Protein AF-V5GTF9-F1 (afdb_monomer)

Foldseek 3Di:
DEAEQLVVCLVPPPDLVLVVVVCVVVPPDDDDDDDDDDPVVVVDDDDDAYHYDHLFDAPPVVSVVSNVHDPDDDDDPDPPPPDDDDDDDPDDPPPPPGPSCPDPPDDDDDDDDDPVCVLVVVVVVCVVVVDQDDDDDDPDPVVQVVSLVVVCVVCVPPHDGDGADPPDDPVVND

Solvent-accessible surface area (backbone atoms only — not comparable to full-atom values): 12165 Å² total; per-residue (Å²): 81,79,38,71,54,35,54,61,55,65,72,62,58,81,68,53,59,64,58,56,50,49,48,60,67,66,58,60,83,74,74,98,67,73,102,64,94,43,77,71,63,72,69,49,82,73,81,74,66,76,46,79,39,48,95,72,64,71,82,53,62,71,67,54,55,75,63,70,65,81,84,79,80,88,83,76,88,74,78,71,84,84,74,89,79,77,95,84,76,99,77,75,98,72,84,81,78,76,77,76,76,71,59,95,85,66,84,84,85,88,83,92,76,60,80,91,47,48,69,58,50,51,53,51,48,42,62,74,70,62,62,88,78,83,86,84,89,62,98,42,71,69,58,42,54,54,46,41,54,51,49,38,70,74,38,65,85,79,55,93,72,82,82,88,56,90,86,54,57,80,85,76,73,116

InterPro domains:
  IPR000629 ATP-dependent RNA helicase DEAD-box, conserved site [PS00039] (2-10)
  IPR014001 Helicase superfamily 1/2, ATP-binding domain [PS51192] (1-75)
  IPR027417 P-loop containing nucleoside triphosphate hydrolase [G3DSA:3.40.50.300] (1-76)
  IPR027417 P-loop containing nucleoside triphosphate hydrolase [SSF52540] (1-173)

Mean predicted aligned error: 14.92 Å

Radius of gyration: 24.97 Å; Cα contacts (8 Å, |Δi|>4): 61; chains: 1; bounding box: 58×38×67 Å

Secondary structure (DSSP, 8-state):
-EESSHHHHHHT-SS-HHHHHHHHHHTSS-----S---HHHHTSPPPPPPEE--TT----HHHHHTT--SS-----------S---S-----TT--S------TT---------GGGHHHHHHHHHHHTT-SS-----SSHHHHHHHHHHHHHHHTTSS------TTS-GGG--

Structure (mmCIF, N/CA/C/O backbone):
data_AF-V5GTF9-F1
#
_entry.id   AF-V5GTF9-F1
#
loop_
_atom_site.group_PDB
_atom_site.id
_atom_site.type_symbol
_atom_site.label_atom_id
_atom_site.label_alt_id
_atom_site.label_comp_id
_atom_site.label_asym_id
_atom_site.label_entity_id
_atom_site.label_seq_id
_atom_site.pdbx_PDB_ins_code
_atom_site.Cartn_x
_atom_site.Cartn_y
_atom_site.Cartn_z
_atom_site.occupancy
_atom_site.B_iso_or_equiv
_atom_site.auth_seq_id
_atom_site.auth_comp_id
_atom_site.auth_asym_id
_atom_site.auth_atom_id
_atom_site.pdbx_PDB_model_num
ATOM 1 N N . LEU A 1 1 ? 14.839 -9.492 -16.954 1.00 80.62 1 LEU A N 1
ATOM 2 C CA . LEU A 1 1 ? 14.498 -8.271 -16.194 1.00 80.62 1 LEU A CA 1
ATOM 3 C C . LEU A 1 1 ? 13.096 -8.445 -15.644 1.00 80.62 1 LEU A C 1
ATOM 5 O O . LEU A 1 1 ? 12.199 -8.725 -16.428 1.00 80.62 1 LEU A O 1
ATOM 9 N N . ILE A 1 2 ? 12.930 -8.343 -14.329 1.00 84.19 2 ILE A N 1
ATOM 10 C CA . ILE A 1 2 ? 11.619 -8.403 -13.682 1.00 84.19 2 ILE A CA 1
ATOM 11 C C . ILE A 1 2 ? 11.286 -6.987 -13.226 1.00 84.19 2 ILE A C 1
ATOM 13 O O . ILE A 1 2 ? 12.100 -6.372 -12.540 1.00 84.19 2 ILE A O 1
ATOM 17 N N . ILE A 1 3 ? 10.136 -6.474 -13.648 1.00 84.25 3 ILE A N 1
ATOM 18 C CA . ILE A 1 3 ? 9.617 -5.171 -13.231 1.00 84.25 3 ILE A CA 1
ATOM 19 C C . ILE A 1 3 ? 8.325 -5.446 -12.477 1.00 84.25 3 ILE A C 1
ATOM 21 O O . ILE A 1 3 ? 7.365 -5.937 -13.070 1.00 84.25 3 ILE A O 1
ATOM 25 N N . ASP A 1 4 ? 8.337 -5.160 -11.183 1.00 84.94 4 ASP A N 1
ATOM 26 C CA . ASP A 1 4 ? 7.155 -5.199 -10.325 1.00 84.94 4 ASP A CA 1
ATOM 27 C C . ASP A 1 4 ? 6.559 -3.789 -10.197 1.00 84.94 4 ASP A C 1
ATOM 29 O O . ASP A 1 4 ? 7.269 -2.801 -10.398 1.00 84.94 4 ASP A O 1
ATOM 33 N N . GLU A 1 5 ? 5.260 -3.692 -9.911 1.00 81.56 5 GLU A N 1
ATOM 34 C CA . GLU A 1 5 ? 4.487 -2.438 -9.960 1.00 81.56 5 GLU A CA 1
ATOM 35 C C . GLU A 1 5 ? 4.698 -1.654 -11.271 1.00 81.56 5 GLU A C 1
ATOM 37 O O . GLU A 1 5 ? 4.919 -0.438 -11.255 1.00 81.56 5 GLU A O 1
ATOM 42 N N . ALA A 1 6 ? 4.653 -2.345 -12.420 1.00 78.81 6 ALA A N 1
ATOM 43 C CA . ALA A 1 6 ? 5.064 -1.763 -13.699 1.00 78.81 6 ALA A CA 1
ATOM 44 C C . ALA A 1 6 ? 4.408 -0.398 -13.976 1.00 78.81 6 ALA A C 1
ATOM 46 O O . ALA A 1 6 ? 5.129 0.545 -14.279 1.00 78.81 6 ALA A O 1
ATOM 47 N N . ASP A 1 7 ? 3.096 -0.224 -13.774 1.00 78.12 7 ASP A N 1
ATOM 48 C CA . ASP A 1 7 ? 2.428 1.069 -14.030 1.00 78.12 7 ASP A CA 1
ATOM 49 C C . ASP A 1 7 ? 3.056 2.235 -13.273 1.00 78.12 7 ASP A C 1
ATOM 51 O O . ASP A 1 7 ? 3.338 3.279 -13.855 1.00 78.12 7 ASP A O 1
ATOM 55 N N . ARG A 1 8 ? 3.356 2.038 -11.988 1.00 77.00 8 ARG A N 1
ATOM 56 C CA . ARG A 1 8 ? 3.971 3.069 -11.155 1.00 77.00 8 ARG A CA 1
ATOM 57 C C . ARG A 1 8 ? 5.385 3.392 -11.625 1.00 77.00 8 ARG A C 1
ATOM 59 O O . ARG A 1 8 ? 5.812 4.544 -11.563 1.00 77.00 8 ARG A O 1
ATOM 66 N N . VAL A 1 9 ? 6.115 2.383 -12.091 1.00 76.00 9 VAL A N 1
ATOM 67 C CA . VAL A 1 9 ? 7.455 2.549 -12.663 1.00 76.00 9 VAL A CA 1
ATOM 68 C C . VAL A 1 9 ? 7.398 3.294 -14.001 1.00 76.00 9 VAL A C 1
ATOM 70 O O . VAL A 1 9 ? 8.305 4.078 -14.273 1.00 76.00 9 VAL A O 1
ATOM 73 N N . LEU A 1 10 ? 6.342 3.100 -14.803 1.00 73.19 10 LEU A N 1
ATOM 74 C CA . LEU A 1 10 ? 6.098 3.830 -16.054 1.00 73.19 10 LEU A CA 1
ATOM 75 C C . L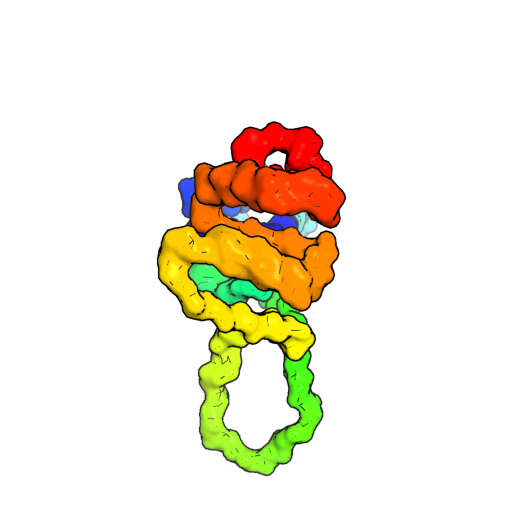EU A 1 10 ? 5.613 5.273 -15.837 1.00 73.19 10 LEU A C 1
ATOM 77 O O . LEU A 1 10 ? 5.899 6.143 -16.660 1.00 73.19 10 LEU A O 1
ATOM 81 N N . GLU A 1 11 ? 4.882 5.542 -14.758 1.00 72.44 11 GLU A N 1
ATOM 82 C CA . GLU A 1 11 ? 4.439 6.896 -14.402 1.00 72.44 11 GLU A CA 1
ATOM 83 C C . GLU A 1 11 ? 5.570 7.719 -13.776 1.00 72.44 11 GLU A C 1
ATOM 85 O O . GLU A 1 11 ? 5.749 8.889 -14.106 1.00 72.44 11 GLU A O 1
ATOM 90 N N . ASN A 1 12 ? 6.396 7.090 -12.935 1.00 65.69 12 ASN A N 1
ATOM 91 C CA . ASN A 1 12 ? 7.547 7.719 -12.286 1.00 65.69 12 ASN A CA 1
ATOM 92 C C . ASN A 1 12 ? 8.836 7.629 -13.119 1.00 65.69 12 ASN A C 1
ATOM 94 O O . ASN A 1 12 ? 9.928 7.606 -12.545 1.00 65.69 12 ASN A O 1
ATOM 98 N N . VAL A 1 13 ? 8.748 7.593 -14.456 1.00 60.25 13 VAL A N 1
ATOM 99 C CA . VAL A 1 13 ? 9.913 7.648 -15.367 1.00 60.25 13 VAL A CA 1
ATOM 100 C C . VAL A 1 13 ? 10.526 9.050 -15.318 1.00 60.25 13 VAL A C 1
ATOM 102 O O . VAL A 1 13 ? 10.471 9.824 -16.263 1.00 60.25 13 VAL A O 1
ATOM 105 N N . GLN A 1 14 ? 11.098 9.408 -14.174 1.00 52.91 14 GLN A N 1
ATOM 106 C CA . GLN A 1 14 ? 11.796 10.671 -13.978 1.00 52.91 14 GLN A CA 1
ATOM 107 C C . GLN A 1 14 ? 13.232 10.621 -14.506 1.00 52.91 14 GLN A C 1
ATOM 109 O O . GLN A 1 14 ? 13.864 11.663 -14.571 1.00 52.91 14 GLN A O 1
ATOM 114 N N . ASN A 1 15 ? 13.755 9.450 -14.895 1.00 56.84 15 ASN A N 1
ATOM 115 C CA . ASN A 1 15 ? 15.177 9.302 -15.231 1.00 56.84 15 ASN A CA 1
ATOM 116 C C . ASN A 1 15 ? 15.478 8.374 -16.415 1.00 56.84 15 ASN A C 1
ATOM 118 O O . ASN A 1 15 ? 16.623 7.944 -16.527 1.00 56.84 15 ASN A O 1
ATOM 122 N N . ASP A 1 16 ? 14.485 7.988 -17.233 1.00 70.56 16 ASP A N 1
ATOM 123 C CA . ASP A 1 16 ? 14.688 7.065 -18.370 1.00 70.56 16 ASP A CA 1
ATOM 124 C C . ASP A 1 16 ? 15.601 5.874 -18.009 1.00 70.56 16 ASP A C 1
ATOM 126 O O . ASP A 1 16 ? 16.457 5.429 -18.774 1.00 70.56 16 ASP A O 1
ATOM 130 N N . TRP A 1 17 ? 15.452 5.370 -16.779 1.00 77.44 17 TRP A N 1
ATOM 131 C CA . TRP A 1 17 ? 16.369 4.387 -16.201 1.00 77.44 17 TRP A CA 1
ATOM 132 C C . TRP A 1 17 ? 16.403 3.117 -17.053 1.00 77.44 17 TRP A C 1
ATOM 134 O O . TRP A 1 17 ? 17.443 2.476 -17.179 1.00 77.44 17 TRP A O 1
ATOM 144 N N . LEU A 1 18 ? 15.265 2.791 -17.673 1.00 77.06 18 LEU A N 1
ATOM 145 C CA . LEU A 1 18 ? 15.121 1.666 -18.578 1.00 77.06 18 LEU A CA 1
ATOM 146 C C . LEU A 1 18 ? 15.935 1.874 -19.855 1.00 77.06 18 LEU A C 1
ATOM 148 O O . LEU A 1 18 ? 16.597 0.943 -20.291 1.00 77.06 18 LEU A O 1
ATOM 152 N N . TYR A 1 19 ? 15.954 3.090 -20.403 1.00 76.31 19 TYR A N 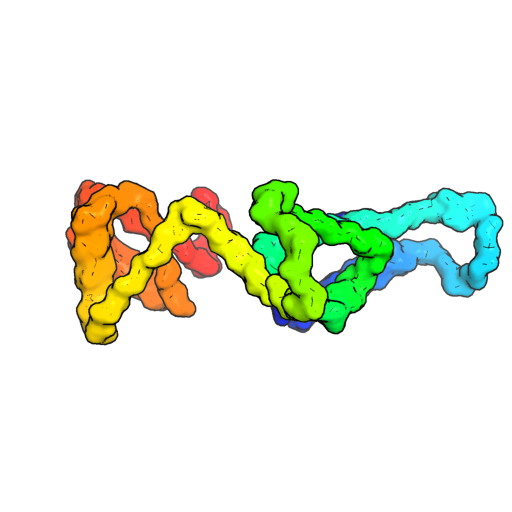1
ATOM 153 C CA . TYR A 1 19 ? 16.774 3.429 -21.564 1.00 76.31 19 TYR A CA 1
ATOM 154 C C . TYR A 1 19 ? 18.266 3.319 -21.241 1.00 76.31 19 TYR A C 1
ATOM 156 O O . TYR A 1 19 ? 19.016 2.713 -21.999 1.00 76.31 19 TYR A O 1
ATOM 164 N N . HIS A 1 20 ? 18.707 3.838 -20.091 1.00 78.56 20 HIS A N 1
ATOM 165 C CA . HIS A 1 20 ? 20.101 3.694 -19.659 1.00 78.56 20 HIS A CA 1
ATOM 166 C C . HIS A 1 20 ? 20.485 2.232 -19.407 1.00 78.56 20 HIS A C 1
ATOM 168 O O . HIS A 1 20 ? 21.586 1.813 -19.756 1.00 78.56 20 HIS A O 1
ATOM 174 N N . LEU A 1 21 ? 19.576 1.443 -18.836 1.00 79.88 21 LEU A N 1
ATOM 175 C CA . LEU A 1 21 ? 19.777 0.019 -18.600 1.00 79.88 21 LEU A CA 1
ATOM 176 C C . LEU A 1 21 ? 19.841 -0.772 -19.912 1.00 79.88 21 LEU A C 1
ATOM 178 O O . LEU A 1 21 ? 20.740 -1.588 -20.073 1.00 79.88 21 LEU A O 1
ATOM 182 N N . GLU A 1 22 ? 18.936 -0.514 -20.855 1.00 76.50 22 GLU A N 1
ATOM 183 C CA . GLU A 1 22 ? 18.961 -1.111 -22.195 1.00 76.50 22 GLU A CA 1
ATOM 184 C C . GLU A 1 22 ? 20.234 -0.740 -22.938 1.00 76.50 22 GLU A C 1
ATOM 186 O O . GLU A 1 22 ? 20.918 -1.620 -23.445 1.00 76.50 22 GLU A O 1
ATOM 191 N N . LYS A 1 23 ? 20.614 0.539 -22.899 1.00 76.00 23 LYS A N 1
ATOM 192 C CA . LYS A 1 23 ? 21.867 1.020 -23.466 1.00 76.00 23 LYS A CA 1
ATOM 193 C C . LYS A 1 23 ? 23.064 0.276 -22.878 1.00 76.00 23 LYS A C 1
ATOM 195 O O . LYS A 1 23 ? 23.886 -0.198 -23.640 1.00 76.00 23 LYS A O 1
ATOM 200 N N . HIS A 1 24 ? 23.147 0.091 -21.562 1.00 75.88 24 HIS A N 1
ATOM 201 C CA . HIS A 1 24 ? 24.248 -0.666 -20.951 1.00 75.88 24 HIS A CA 1
ATOM 202 C C . HIS A 1 24 ? 24.207 -2.176 -21.227 1.00 75.88 24 HIS A C 1
ATOM 204 O O . HIS A 1 24 ? 25.251 -2.823 -21.193 1.00 75.88 24 HIS A O 1
ATOM 210 N N . ILE A 1 25 ? 23.030 -2.744 -21.491 1.00 72.81 25 ILE A N 1
ATOM 211 C CA . ILE A 1 25 ? 22.883 -4.146 -21.904 1.00 72.81 25 ILE A CA 1
ATOM 212 C C . ILE A 1 25 ? 23.314 -4.325 -23.367 1.00 72.81 25 ILE A C 1
ATOM 214 O O . ILE A 1 25 ? 23.939 -5.335 -23.690 1.00 72.81 25 ILE A O 1
ATOM 218 N N . ASP A 1 26 ? 23.017 -3.348 -24.225 1.00 66.12 26 ASP A N 1
ATOM 219 C CA . ASP A 1 26 ? 23.386 -3.335 -25.644 1.00 66.12 26 ASP A CA 1
ATOM 220 C C . ASP A 1 26 ? 24.833 -2.857 -25.886 1.00 66.12 26 ASP A C 1
ATOM 222 O O . ASP A 1 26 ? 25.428 -3.206 -26.904 1.00 66.12 26 ASP A O 1
ATOM 226 N N . GLU A 1 27 ? 25.416 -2.083 -24.962 1.00 58.16 27 GLU A N 1
ATOM 227 C CA . GLU A 1 27 ? 26.790 -1.555 -25.015 1.00 58.16 27 GLU A CA 1
ATOM 228 C C . GLU A 1 27 ? 27.867 -2.530 -24.506 1.00 58.16 27 GLU A C 1
ATOM 230 O O . GLU A 1 27 ? 29.037 -2.143 -24.451 1.00 58.16 27 GLU A O 1
ATOM 235 N N . GLU A 1 28 ? 27.556 -3.802 -24.205 1.00 51.88 28 GLU A N 1
ATOM 236 C CA . GLU A 1 28 ? 28.635 -4.798 -24.303 1.00 51.88 28 GLU A CA 1
ATOM 237 C C . GLU A 1 28 ? 29.144 -4.761 -25.757 1.00 51.88 28 GLU A C 1
ATOM 239 O O . GLU A 1 28 ? 28.370 -4.991 -26.692 1.00 51.88 28 GLU A O 1
ATOM 244 N N . PRO A 1 29 ? 30.411 -4.368 -25.974 1.00 49.00 29 PRO A N 1
ATOM 245 C CA . PRO A 1 29 ? 30.847 -3.858 -27.254 1.00 49.00 29 PRO A CA 1
ATOM 246 C C . PRO A 1 29 ? 30.865 -5.017 -28.239 1.00 49.00 29 PRO A C 1
ATOM 248 O O . PRO A 1 29 ? 31.546 -6.011 -28.026 1.00 49.00 29 PRO A O 1
ATOM 251 N N . ASP A 1 30 ? 30.124 -4.887 -29.331 1.00 42.50 30 ASP A N 1
ATOM 252 C CA . ASP A 1 30 ? 30.804 -4.914 -30.615 1.00 42.50 30 ASP A CA 1
ATOM 253 C C . ASP A 1 30 ? 29.899 -4.422 -31.738 1.00 42.50 30 ASP A C 1
ATOM 255 O O . ASP A 1 30 ? 28.884 -5.030 -32.086 1.00 42.50 30 ASP A O 1
ATOM 259 N N . LEU A 1 31 ? 30.359 -3.295 -32.283 1.00 45.94 31 LEU A N 1
ATOM 260 C CA . LEU A 1 31 ? 30.186 -2.775 -33.629 1.00 45.94 31 LEU A CA 1
ATOM 261 C C . LEU A 1 31 ? 28.812 -2.963 -34.282 1.00 45.94 31 LEU A C 1
ATOM 263 O O . LEU A 1 31 ? 28.388 -4.045 -34.685 1.00 45.94 31 LEU A O 1
ATOM 267 N N . GLN A 1 32 ? 28.225 -1.807 -34.571 1.00 51.03 32 GLN A N 1
ATOM 268 C CA . GLN A 1 32 ? 27.401 -1.550 -35.743 1.00 51.03 32 GLN A CA 1
ATOM 269 C C . GLN A 1 32 ? 27.976 -2.245 -36.994 1.00 51.03 32 GLN A C 1
ATOM 271 O O . GLN A 1 32 ? 28.803 -1.688 -37.710 1.00 51.03 32 GLN A O 1
ATOM 276 N N . MET A 1 33 ? 27.546 -3.469 -37.278 1.00 42.59 33 MET A N 1
ATOM 277 C CA . MET A 1 33 ? 27.783 -4.108 -38.564 1.00 42.59 33 MET A CA 1
ATOM 278 C C . MET A 1 33 ? 26.564 -4.955 -38.904 1.00 42.59 33 MET A C 1
ATOM 280 O O . MET A 1 33 ? 26.008 -5.639 -38.047 1.00 42.59 33 MET A O 1
ATOM 284 N N . GLY A 1 34 ? 26.097 -4.788 -40.140 1.00 48.62 34 GLY A N 1
ATOM 285 C CA . GLY A 1 34 ? 24.756 -5.132 -40.593 1.00 48.62 34 GLY A CA 1
ATOM 286 C C . GLY A 1 34 ? 24.328 -6.589 -40.407 1.00 48.62 34 GLY A C 1
ATOM 287 O O . GLY A 1 34 ? 25.094 -7.452 -39.995 1.00 48.62 34 GLY A O 1
ATOM 288 N N . LYS A 1 35 ? 23.057 -6.826 -40.754 1.00 53.47 35 LYS A N 1
ATOM 289 C CA . LYS A 1 35 ? 22.319 -8.101 -40.805 1.00 53.47 35 LYS A CA 1
ATOM 290 C C . LYS A 1 35 ? 23.075 -9.235 -41.531 1.00 53.47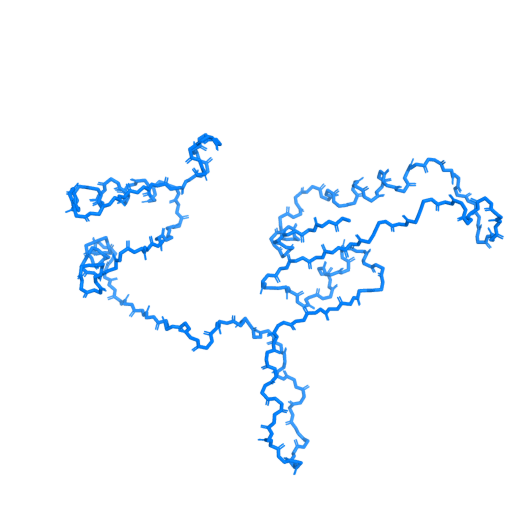 35 LYS A C 1
ATOM 292 O O . LYS A 1 35 ? 22.667 -9.663 -42.605 1.00 53.47 35 LYS A O 1
ATOM 297 N N . ILE A 1 36 ? 24.162 -9.737 -40.961 1.00 53.59 36 ILE A N 1
ATOM 298 C CA . ILE A 1 36 ? 24.906 -10.894 -41.454 1.00 53.59 36 ILE A CA 1
ATOM 299 C C . ILE A 1 36 ? 24.966 -11.893 -40.300 1.00 53.59 36 ILE A C 1
ATOM 301 O O . ILE A 1 36 ? 25.569 -11.636 -39.258 1.00 53.59 36 ILE A O 1
ATOM 305 N N . LEU A 1 37 ? 24.273 -13.017 -40.475 1.00 53.06 37 LEU A N 1
ATOM 306 C CA . LEU A 1 37 ? 24.197 -14.111 -39.510 1.00 53.06 37 LEU A CA 1
ATOM 307 C C . LEU A 1 37 ? 25.504 -14.918 -39.555 1.00 53.06 37 LEU A C 1
ATOM 309 O O . LEU A 1 37 ? 25.617 -15.887 -40.298 1.00 53.06 37 LEU A O 1
ATOM 313 N N . ASN A 1 38 ? 26.497 -14.515 -38.764 1.00 58.12 38 ASN A N 1
ATOM 314 C CA . ASN A 1 38 ? 27.754 -15.249 -38.583 1.00 58.12 38 ASN A CA 1
ATOM 315 C C . ASN A 1 38 ? 27.702 -16.136 -37.323 1.00 58.12 38 ASN A C 1
ATOM 317 O O . ASN A 1 38 ? 26.981 -15.832 -36.373 1.00 58.12 38 ASN A O 1
ATOM 321 N N . LEU A 1 39 ? 28.515 -17.198 -37.254 1.00 56.47 39 LEU A N 1
ATOM 322 C CA . LEU A 1 39 ? 28.614 -18.085 -36.076 1.00 56.47 39 LEU A CA 1
ATOM 323 C C . LEU A 1 39 ? 28.896 -17.307 -34.769 1.00 56.47 39 LEU A C 1
ATOM 325 O O . LEU A 1 39 ? 28.341 -17.626 -33.721 1.00 56.47 39 LEU A O 1
ATOM 329 N N . PHE A 1 40 ? 29.658 -16.214 -34.863 1.00 52.84 40 PHE A N 1
ATOM 330 C CA . PHE A 1 40 ? 29.908 -15.266 -33.772 1.00 52.84 40 PHE A CA 1
ATOM 331 C C . PHE A 1 40 ? 28.657 -14.487 -33.326 1.00 52.84 40 PHE A C 1
ATOM 333 O O . PHE A 1 40 ? 28.501 -14.199 -32.145 1.00 52.84 40 PHE A O 1
ATOM 340 N N . THR A 1 41 ? 27.717 -14.191 -34.233 1.00 55.94 41 THR A N 1
ATOM 341 C CA . THR A 1 41 ? 26.433 -13.559 -33.869 1.00 55.94 41 THR A CA 1
ATOM 342 C C . THR A 1 41 ? 25.463 -14.521 -33.182 1.00 55.94 41 THR A C 1
ATOM 344 O O . THR A 1 41 ? 24.642 -14.071 -32.391 1.00 55.94 41 THR A O 1
ATOM 347 N N . LEU A 1 42 ? 25.585 -15.835 -33.409 1.00 54.78 42 LEU A N 1
ATOM 348 C CA . LEU A 1 42 ? 24.819 -16.860 -32.682 1.00 54.78 42 LEU A CA 1
ATOM 349 C C . LEU A 1 42 ? 25.363 -17.125 -31.270 1.00 54.78 42 LEU A C 1
ATOM 351 O O . LEU A 1 42 ? 24.614 -17.576 -30.406 1.00 54.78 42 LEU A O 1
ATOM 355 N N . GLN A 1 43 ? 26.645 -16.827 -31.035 1.00 55.12 43 GLN A N 1
ATOM 356 C CA . GLN A 1 43 ? 27.272 -16.848 -29.710 1.00 55.12 43 GLN A CA 1
ATOM 357 C C . GLN A 1 43 ? 26.998 -15.572 -28.893 1.00 55.12 43 GLN A C 1
ATOM 359 O O . GLN A 1 43 ? 27.414 -15.497 -27.737 1.00 55.12 43 GLN A O 1
ATOM 364 N N . LYS A 1 44 ? 26.283 -14.580 -29.451 1.00 59.53 44 LYS A N 1
ATOM 365 C CA . LYS A 1 44 ? 25.877 -13.384 -28.701 1.00 59.53 44 LYS A CA 1
ATOM 366 C C . LYS A 1 44 ? 24.953 -13.761 -27.543 1.00 59.53 44 LYS A C 1
ATOM 368 O O . 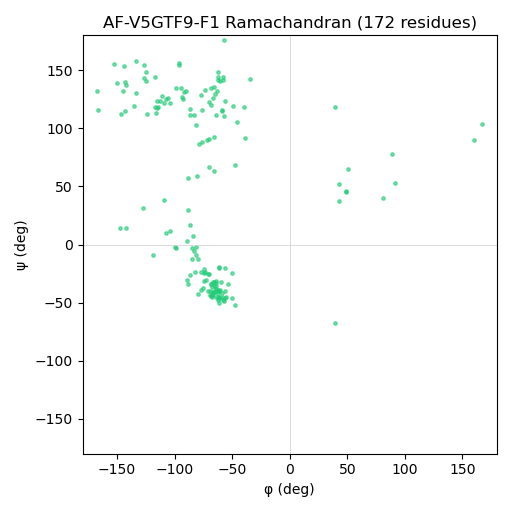LYS A 1 44 ? 24.069 -14.613 -27.674 1.00 59.53 44 LYS A O 1
ATOM 373 N N . LYS A 1 45 ? 25.130 -13.073 -26.411 1.00 59.72 45 LYS A N 1
ATOM 374 C CA . LYS A 1 45 ? 24.177 -13.119 -25.298 1.00 59.72 45 LYS A CA 1
ATOM 375 C C . LYS A 1 45 ? 22.805 -12.702 -25.829 1.00 59.72 45 LYS A C 1
ATOM 377 O O . LYS A 1 45 ? 22.655 -11.644 -26.434 1.00 59.72 45 LYS A O 1
ATOM 382 N N . ARG A 1 46 ? 21.810 -13.569 -25.645 1.00 65.06 46 ARG A N 1
ATOM 383 C CA . ARG A 1 46 ? 20.422 -13.272 -26.017 1.00 65.06 46 ARG A CA 1
ATOM 384 C C . ARG A 1 46 ? 19.927 -12.081 -25.190 1.00 65.06 46 ARG A C 1
ATOM 386 O O . ARG A 1 46 ? 20.281 -12.012 -24.009 1.00 65.06 46 ARG A O 1
ATOM 393 N N . PRO A 1 47 ? 19.095 -11.191 -25.761 1.00 68.75 47 PRO A N 1
ATOM 394 C CA . PRO A 1 47 ? 18.513 -10.106 -24.988 1.00 68.75 47 PRO A CA 1
ATOM 395 C C . PRO A 1 47 ? 17.726 -10.691 -23.806 1.00 68.75 47 PRO A C 1
ATOM 397 O O . PRO A 1 47 ? 17.082 -11.741 -23.946 1.00 68.75 47 PRO A O 1
ATOM 400 N N . PRO A 1 48 ? 17.781 -10.058 -22.625 1.00 73.25 48 PRO A N 1
ATOM 401 C CA . PRO A 1 48 ? 17.104 -10.575 -21.451 1.00 73.25 48 PRO A CA 1
ATOM 402 C C . PRO A 1 48 ? 15.588 -10.535 -21.651 1.00 73.25 48 PRO A C 1
ATOM 404 O O . PRO A 1 48 ? 15.023 -9.528 -22.073 1.00 73.25 48 PRO A O 1
ATOM 407 N N . GLN A 1 49 ? 14.906 -11.617 -21.275 1.00 79.50 49 GLN A N 1
ATOM 408 C CA . GLN A 1 49 ? 13.447 -11.630 -21.249 1.00 79.50 49 GLN A CA 1
ATOM 409 C C . GLN A 1 49 ? 12.941 -10.632 -20.196 1.00 79.50 49 GLN A C 1
ATOM 411 O O . GLN A 1 49 ? 13.394 -10.637 -19.043 1.00 79.50 49 GLN A O 1
ATOM 416 N N . LYS A 1 50 ? 12.014 -9.761 -20.601 1.00 82.38 50 LYS A N 1
ATOM 417 C CA . LYS A 1 50 ? 11.336 -8.804 -19.723 1.00 82.38 50 LYS A CA 1
ATOM 418 C C . LYS A 1 50 ? 10.044 -9.435 -19.211 1.00 82.38 50 LYS A C 1
ATOM 420 O O . LYS A 1 50 ? 9.230 -9.903 -20.002 1.00 82.38 50 LYS A O 1
ATOM 425 N N . LEU A 1 51 ? 9.884 -9.468 -17.896 1.00 84.81 51 LEU A N 1
ATOM 426 C CA . LEU A 1 51 ? 8.675 -9.911 -17.215 1.00 84.81 51 LEU A CA 1
ATOM 427 C C . LEU A 1 51 ? 8.124 -8.713 -16.451 1.00 84.81 51 LEU A C 1
ATOM 429 O O . LEU A 1 51 ? 8.817 -8.149 -15.604 1.00 84.81 51 LEU A O 1
ATOM 433 N N . LEU A 1 52 ? 6.910 -8.309 -16.805 1.00 83.75 52 LEU A N 1
ATOM 434 C CA . LEU A 1 52 ? 6.208 -7.195 -16.186 1.00 83.75 52 LEU A CA 1
ATOM 435 C C . LEU A 1 52 ? 5.113 -7.763 -15.297 1.00 83.75 52 LEU A C 1
ATOM 437 O O . LEU A 1 52 ? 4.271 -8.526 -15.771 1.00 83.75 52 LEU A O 1
ATOM 441 N N . PHE A 1 53 ? 5.118 -7.360 -14.038 1.00 84.00 53 PHE A N 1
ATOM 442 C CA . PHE A 1 53 ? 4.065 -7.661 -13.089 1.00 84.00 53 PHE A CA 1
ATOM 443 C C . PHE A 1 53 ? 3.403 -6.342 -12.690 1.00 84.00 53 PHE A C 1
ATOM 445 O O . PHE A 1 53 ? 4.060 -5.393 -12.265 1.00 84.00 53 PHE A O 1
ATOM 452 N N . SER A 1 54 ? 2.091 -6.257 -12.896 1.00 80.00 54 SER A N 1
ATOM 453 C CA . SER A 1 54 ? 1.272 -5.174 -12.360 1.00 80.00 54 SER A CA 1
ATOM 454 C C . SER A 1 54 ? -0.139 -5.679 -12.099 1.00 80.00 54 SER A C 1
ATOM 456 O O . SER A 1 54 ? -0.699 -6.419 -12.909 1.00 80.00 54 SER A O 1
ATOM 458 N N . ALA A 1 55 ? -0.713 -5.257 -10.975 1.00 75.81 55 ALA A N 1
ATOM 459 C CA . ALA A 1 55 ? -2.107 -5.524 -10.639 1.00 75.81 55 ALA A CA 1
ATOM 460 C C . ALA A 1 55 ? -3.082 -4.678 -11.477 1.00 75.81 55 ALA A C 1
ATOM 462 O O . ALA A 1 55 ? -4.236 -5.060 -11.652 1.00 75.81 55 ALA A O 1
ATOM 463 N N . THR A 1 56 ? -2.625 -3.539 -12.003 1.00 73.00 56 THR A N 1
ATOM 464 C CA . THR A 1 56 ? -3.461 -2.537 -12.681 1.00 73.00 56 THR A CA 1
ATOM 465 C C . THR A 1 56 ? -2.931 -2.176 -14.068 1.00 73.00 56 THR A C 1
ATOM 467 O O . THR A 1 56 ? -3.088 -1.029 -14.479 1.00 73.00 56 THR A O 1
ATOM 470 N N . LEU A 1 57 ? -2.292 -3.132 -14.767 1.00 70.44 57 LEU A N 1
ATOM 471 C CA . LEU A 1 57 ? -1.532 -2.850 -15.991 1.00 70.44 57 LEU A CA 1
ATOM 472 C C . LEU A 1 57 ? -2.333 -2.006 -16.988 1.00 70.44 57 LEU A C 1
ATOM 474 O O . LEU A 1 57 ? -3.376 -2.425 -17.496 1.00 70.44 57 LEU A O 1
ATOM 478 N N . THR A 1 58 ? -1.795 -0.834 -17.293 1.00 69.19 58 THR A N 1
ATOM 479 C CA . THR A 1 58 ? -2.368 0.116 -18.234 1.00 69.19 58 THR A CA 1
ATOM 480 C C . THR A 1 58 ? -2.291 -0.445 -19.653 1.00 69.19 58 THR A C 1
ATOM 482 O O . THR A 1 58 ? -1.252 -0.949 -20.081 1.00 69.19 58 THR A O 1
ATOM 485 N N . GLN A 1 59 ? -3.385 -0.332 -20.408 1.00 69.94 59 GLN A N 1
ATOM 486 C CA . GLN A 1 59 ? -3.459 -0.784 -21.806 1.00 69.94 59 GLN A CA 1
ATOM 487 C C . GLN A 1 59 ? -3.034 0.296 -22.816 1.00 69.94 59 GLN A C 1
ATOM 489 O O . GLN A 1 59 ? -3.080 0.055 -24.021 1.00 69.94 59 GLN A O 1
ATOM 494 N N . ASP A 1 60 ? -2.605 1.469 -22.340 1.00 72.25 60 ASP A N 1
ATOM 495 C CA . ASP A 1 60 ? -2.154 2.581 -23.178 1.00 72.25 60 ASP A CA 1
ATOM 496 C C . ASP A 1 60 ? -0.963 2.135 -24.050 1.00 72.25 60 ASP A C 1
ATOM 498 O O . ASP A 1 60 ? 0.126 1.856 -23.523 1.00 72.25 60 ASP A O 1
ATOM 502 N N . PRO A 1 61 ? -1.117 2.101 -25.387 1.00 68.44 61 PRO A N 1
ATOM 503 C CA . PRO A 1 61 ? -0.077 1.604 -26.281 1.00 68.44 61 PRO A CA 1
ATOM 504 C C . PRO A 1 61 ? 1.185 2.472 -26.235 1.00 68.44 61 PRO A C 1
ATOM 506 O O . PRO A 1 61 ? 2.286 1.944 -26.342 1.00 68.44 61 PRO A O 1
ATOM 509 N N . GLU A 1 62 ? 1.052 3.781 -26.000 1.00 71.88 62 GLU A N 1
ATOM 510 C CA . GLU A 1 62 ? 2.190 4.701 -25.876 1.00 71.88 62 GLU A CA 1
ATOM 511 C C . GLU A 1 62 ? 3.067 4.383 -24.657 1.00 71.88 62 GLU A C 1
ATOM 513 O O . GLU A 1 62 ? 4.296 4.407 -24.738 1.00 71.88 62 GLU A O 1
ATOM 518 N N . LYS A 1 63 ? 2.446 4.043 -23.520 1.00 71.50 63 LYS A N 1
ATOM 519 C CA . LYS A 1 63 ? 3.163 3.657 -22.297 1.00 71.50 63 LYS A CA 1
ATOM 520 C C . LYS A 1 63 ? 3.853 2.308 -22.486 1.00 71.50 63 LYS A C 1
ATOM 522 O O . LYS A 1 63 ? 5.026 2.165 -22.152 1.00 71.50 63 LYS A O 1
ATOM 527 N N . LEU A 1 64 ? 3.162 1.345 -23.095 1.00 72.62 64 LEU A N 1
ATOM 528 C CA . LEU A 1 64 ? 3.722 0.029 -23.403 1.00 72.62 64 LEU A CA 1
ATOM 529 C C . LEU A 1 64 ? 4.854 0.097 -24.438 1.00 72.62 64 LEU A C 1
ATOM 531 O O . LEU A 1 64 ? 5.812 -0.671 -24.347 1.00 72.62 64 LEU A O 1
ATOM 535 N N . GLN A 1 65 ? 4.796 1.035 -25.386 1.00 72.88 65 GLN A N 1
ATOM 536 C CA . GLN A 1 65 ? 5.852 1.237 -26.377 1.00 72.88 65 GLN A CA 1
ATOM 537 C C . GLN A 1 65 ? 7.171 1.676 -25.729 1.00 72.88 65 GLN A C 1
ATOM 539 O O . GLN A 1 65 ? 8.230 1.217 -26.155 1.00 72.88 65 GLN A O 1
ATOM 544 N N . LYS A 1 66 ? 7.124 2.480 -24.656 1.00 73.19 66 LYS A N 1
ATOM 545 C CA . LYS A 1 66 ? 8.322 2.884 -23.892 1.00 73.19 66 LYS A CA 1
ATOM 546 C C . LYS A 1 66 ? 9.070 1.708 -23.260 1.00 73.19 66 LYS A C 1
ATOM 548 O O . LYS A 1 66 ? 10.239 1.844 -22.926 1.00 73.19 66 LYS A O 1
ATOM 553 N N . LEU A 1 67 ? 8.416 0.557 -23.091 1.00 73.50 67 LEU A N 1
ATOM 554 C CA . LEU A 1 67 ? 9.029 -0.636 -22.510 1.00 73.50 67 LEU A CA 1
ATOM 555 C C . LEU A 1 67 ? 9.834 -1.469 -23.512 1.00 73.50 67 LEU A C 1
ATOM 557 O O . LEU A 1 67 ? 10.445 -2.458 -23.094 1.00 73.50 67 LEU A O 1
ATOM 561 N N . SER A 1 68 ? 9.821 -1.116 -24.806 1.00 73.31 68 SER A N 1
ATOM 562 C CA . SER A 1 68 ? 10.567 -1.796 -25.878 1.00 73.31 68 SER A CA 1
ATOM 563 C C . SER A 1 68 ? 10.489 -3.326 -25.751 1.00 73.31 68 SER A C 1
ATOM 565 O O . SER A 1 68 ? 11.504 -4.024 -25.634 1.00 73.31 68 SER A O 1
ATOM 567 N N . LEU A 1 69 ? 9.267 -3.861 -25.639 1.00 74.38 69 LEU A N 1
ATOM 568 C CA . LEU A 1 69 ? 9.038 -5.288 -25.407 1.00 74.38 69 LEU A CA 1
ATOM 569 C C . LEU A 1 69 ? 9.245 -6.080 -26.698 1.00 74.38 69 LEU A C 1
ATOM 571 O O . LEU A 1 69 ? 8.639 -5.792 -27.728 1.00 74.38 69 LEU A O 1
ATOM 575 N N . PHE A 1 70 ? 10.059 -7.131 -26.628 1.00 72.19 70 PHE A N 1
ATOM 576 C CA . PHE A 1 70 ? 10.218 -8.074 -27.727 1.00 72.19 70 PHE A CA 1
ATOM 577 C C . PHE A 1 70 ? 9.139 -9.158 -27.633 1.00 72.19 70 PHE A C 1
ATOM 579 O O . PHE A 1 70 ? 9.159 -9.964 -26.705 1.00 72.19 70 PHE A O 1
ATOM 586 N N . GLN A 1 71 ? 8.194 -9.158 -28.580 1.00 74.69 71 GLN A N 1
ATOM 587 C CA . GLN A 1 71 ? 7.068 -10.102 -28.649 1.00 74.69 71 GLN A CA 1
ATOM 588 C C . GLN A 1 71 ? 6.284 -10.215 -27.316 1.00 74.69 71 GLN A C 1
ATOM 590 O O . GLN A 1 71 ? 6.282 -11.277 -26.681 1.00 74.69 71 GLN A O 1
ATOM 595 N N . PRO A 1 72 ? 5.619 -9.133 -26.862 1.00 77.00 72 PRO A N 1
ATOM 596 C CA . PRO A 1 72 ? 4.902 -9.139 -25.592 1.00 77.00 72 PRO A CA 1
ATOM 597 C C . PRO A 1 72 ? 3.750 -10.152 -25.605 1.00 77.00 72 PRO A C 1
ATOM 599 O O . PRO A 1 72 ? 2.937 -10.182 -26.528 1.00 77.00 72 PRO A O 1
ATOM 602 N N . LYS A 1 73 ? 3.669 -10.970 -24.553 1.00 80.25 73 LYS A N 1
ATOM 603 C CA . LYS A 1 73 ? 2.512 -11.820 -24.252 1.00 80.25 73 LYS A CA 1
ATOM 604 C C . LYS A 1 73 ? 1.870 -11.306 -22.975 1.00 80.25 73 LYS A C 1
ATOM 606 O O . LYS A 1 73 ? 2.549 -11.208 -21.954 1.00 80.25 73 LYS A O 1
ATOM 611 N N . LEU A 1 74 ? 0.586 -10.977 -23.045 1.00 79.75 74 LEU A N 1
ATOM 612 C CA . LEU A 1 74 ? -0.179 -10.510 -21.899 1.00 79.75 74 LEU A CA 1
ATOM 613 C C . LEU A 1 74 ? -0.883 -11.696 -21.237 1.00 79.75 74 LEU A C 1
ATOM 615 O O . LEU A 1 74 ? -1.614 -12.433 -21.895 1.00 79.75 74 LEU A O 1
ATOM 619 N N . PHE A 1 75 ? -0.680 -11.845 -19.933 1.00 79.19 75 PHE A N 1
ATOM 620 C CA . PHE A 1 75 ? -1.454 -12.751 -19.094 1.00 79.19 75 PHE A CA 1
ATOM 621 C C . PHE A 1 75 ? -2.333 -11.894 -18.186 1.00 79.19 75 PHE A C 1
ATOM 623 O O . PHE A 1 75 ? -1.812 -11.054 -17.455 1.00 79.19 75 PHE A O 1
ATOM 630 N N . THR A 1 76 ? -3.651 -12.078 -18.245 1.00 74.50 76 THR A N 1
ATOM 631 C CA . THR A 1 76 ? -4.592 -11.400 -17.343 1.00 74.50 76 THR A CA 1
ATOM 632 C C . THR A 1 76 ? -5.314 -12.438 -16.494 1.00 74.50 76 THR A C 1
ATOM 634 O O . THR A 1 76 ? -5.583 -13.544 -16.955 1.00 74.50 76 THR A O 1
ATOM 637 N N . SER A 1 77 ? -5.602 -12.097 -15.240 1.00 64.19 77 SER A N 1
ATOM 638 C CA . SER A 1 77 ? -6.353 -12.942 -14.303 1.00 64.19 77 SER A CA 1
ATOM 639 C C . SER A 1 77 ? -7.868 -12.750 -14.418 1.00 64.19 77 SER A C 1
ATOM 641 O O . SER A 1 77 ? -8.603 -13.117 -13.501 1.00 64.19 77 SER A O 1
ATOM 643 N N . ILE A 1 78 ? -8.345 -12.152 -15.517 1.00 62.16 78 ILE A N 1
ATOM 644 C CA . ILE A 1 78 ? -9.773 -11.943 -15.733 1.00 62.16 78 ILE A CA 1
ATOM 645 C C . ILE A 1 78 ? -10.404 -13.326 -15.844 1.00 62.16 78 ILE A C 1
ATOM 647 O O . ILE A 1 78 ? -10.159 -14.071 -16.791 1.00 62.16 78 ILE A O 1
ATOM 651 N N . ILE A 1 79 ? -11.206 -13.663 -14.837 1.00 54.66 79 ILE A N 1
ATOM 652 C CA . ILE A 1 79 ? -12.173 -14.744 -14.923 1.00 54.66 79 ILE A CA 1
ATOM 653 C C . ILE A 1 79 ? -13.178 -14.254 -15.959 1.00 54.66 79 ILE A C 1
ATOM 655 O O . ILE A 1 79 ? -14.096 -13.494 -15.647 1.00 54.66 79 ILE A O 1
ATOM 659 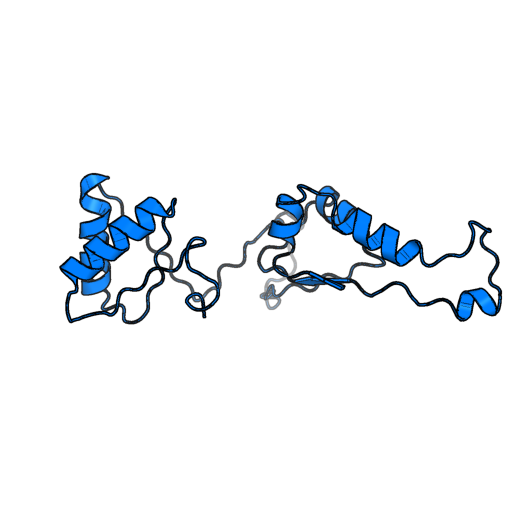N N . GLU A 1 80 ? -12.960 -14.611 -17.219 1.00 51.06 80 GLU A N 1
ATOM 660 C CA . GLU A 1 80 ? -14.073 -14.688 -18.140 1.00 51.06 80 GLU A CA 1
ATOM 661 C C . GLU A 1 80 ? -15.044 -15.675 -17.489 1.00 51.06 80 GLU A C 1
ATOM 663 O O . GLU A 1 80 ? -14.746 -16.865 -17.377 1.00 51.06 80 GLU A O 1
ATOM 668 N N . ASP A 1 81 ? -16.194 -15.192 -17.022 1.00 42.47 81 ASP A N 1
ATOM 669 C CA . ASP A 1 81 ? -17.366 -16.044 -16.840 1.00 42.47 81 ASP A CA 1
ATOM 670 C C . ASP A 1 81 ? -17.802 -16.498 -18.254 1.00 42.47 81 ASP A C 1
ATOM 672 O O . ASP A 1 81 ? -18.849 -16.120 -18.766 1.00 42.47 81 ASP A O 1
ATOM 676 N N . SER A 1 82 ? -16.948 -17.247 -18.956 1.00 42.88 82 SER A N 1
ATOM 677 C CA . SER A 1 82 ? -17.179 -17.765 -20.300 1.00 42.88 82 SER A CA 1
ATOM 678 C C . SER A 1 82 ? -17.876 -19.112 -20.213 1.00 42.88 82 SER A C 1
ATOM 680 O O . SER A 1 82 ? -17.398 -20.111 -20.743 1.00 42.88 82 SER A O 1
ATOM 682 N N . LYS A 1 83 ? -19.037 -19.143 -19.550 1.00 45.72 83 LYS A N 1
ATOM 683 C CA . LYS A 1 83 ? -20.067 -20.157 -19.790 1.00 45.72 83 LYS A CA 1
ATOM 684 C C . LYS A 1 83 ? -21.444 -19.510 -19.669 1.00 45.72 83 LYS A C 1
ATOM 686 O O . LYS A 1 83 ? -21.847 -19.114 -18.586 1.00 45.72 83 LYS A O 1
ATOM 691 N N . GLU A 1 84 ? -22.133 -19.493 -20.811 1.00 41.69 84 GLU A N 1
ATOM 692 C CA . GLU A 1 84 ? -23.575 -19.266 -20.995 1.00 41.69 84 GLU A CA 1
ATOM 693 C C . GLU A 1 84 ? -24.055 -17.816 -21.176 1.00 41.69 84 GLU A C 1
ATOM 695 O O . GLU A 1 84 ? -24.701 -17.228 -20.317 1.00 41.69 84 GLU A O 1
ATOM 700 N N . ALA A 1 85 ? -23.874 -17.291 -22.390 1.00 34.03 85 ALA A N 1
ATOM 701 C CA . ALA A 1 85 ? -24.941 -16.551 -23.060 1.00 34.03 85 ALA A CA 1
ATOM 702 C C . ALA A 1 85 ? -24.833 -16.790 -24.572 1.00 34.03 85 ALA A C 1
ATOM 704 O O . ALA A 1 85 ? -23.853 -16.439 -25.224 1.00 34.03 85 ALA A O 1
ATOM 705 N N . THR A 1 86 ? -25.841 -17.492 -25.066 1.00 35.31 86 THR A N 1
ATOM 706 C CA . THR A 1 86 ? -26.189 -17.796 -26.452 1.00 35.31 86 THR A CA 1
ATOM 707 C C . THR A 1 86 ? -25.879 -16.689 -27.457 1.00 35.31 86 THR A C 1
ATOM 709 O O . THR A 1 86 ? -26.118 -15.511 -27.200 1.00 35.31 86 THR A O 1
ATOM 712 N N . GLU A 1 87 ? -25.428 -17.115 -28.640 1.00 45.31 87 GLU A N 1
ATOM 713 C CA . GLU A 1 87 ? -25.478 -16.351 -29.885 1.00 45.31 87 GLU A CA 1
ATOM 714 C C . GLU A 1 87 ? -26.803 -15.595 -29.995 1.00 45.31 87 GLU A C 1
ATOM 716 O O . GLU A 1 87 ? -27.857 -16.224 -30.008 1.00 45.31 87 GLU A O 1
ATOM 721 N N . LEU A 1 88 ? -26.717 -14.264 -30.044 1.00 40.41 88 LEU A N 1
ATOM 722 C CA . LEU A 1 88 ? -27.563 -13.308 -30.767 1.00 40.41 88 LEU A CA 1
ATOM 723 C C . LEU A 1 88 ? -27.358 -11.943 -30.102 1.00 40.41 88 LEU A C 1
ATOM 725 O O . LEU A 1 88 ? -28.035 -11.617 -29.141 1.00 40.41 88 LEU A O 1
ATOM 729 N N . GLU A 1 89 ? -26.371 -11.190 -30.592 1.00 32.66 89 GLU A N 1
ATOM 730 C CA . GLU A 1 89 ? -26.451 -9.748 -30.881 1.00 32.66 89 GLU A CA 1
ATOM 731 C C . GLU A 1 89 ? -25.043 -9.184 -31.111 1.00 32.66 89 GLU A C 1
ATOM 733 O O . GLU A 1 89 ? -24.235 -8.966 -30.210 1.00 32.66 89 GLU A O 1
ATOM 738 N N . LYS A 1 90 ? -24.741 -8.952 -32.390 1.00 43.31 90 LYS A N 1
ATOM 739 C CA . LYS A 1 90 ? -23.632 -8.112 -32.829 1.00 43.31 90 LYS A CA 1
ATOM 740 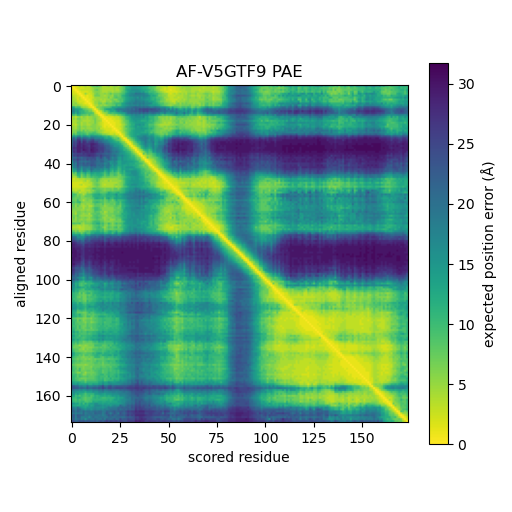C C . LYS A 1 90 ? -23.994 -6.655 -32.545 1.00 43.31 90 LYS A C 1
ATOM 742 O O . LYS A 1 90 ? -24.545 -6.014 -33.426 1.00 43.31 90 LYS A O 1
ATOM 747 N N . THR A 1 91 ? -23.650 -6.145 -31.368 1.00 33.75 91 THR A N 1
ATOM 748 C CA . THR A 1 91 ? -23.367 -4.720 -31.108 1.00 33.75 91 THR A CA 1
ATOM 749 C C . THR A 1 91 ? -22.722 -4.591 -29.729 1.00 33.75 91 THR A C 1
ATOM 751 O O . THR A 1 91 ? -23.245 -5.141 -28.768 1.00 33.75 91 THR A O 1
ATOM 754 N N . ASN A 1 92 ? -21.621 -3.836 -29.645 1.00 33.56 92 ASN A N 1
ATOM 755 C CA . ASN A 1 92 ? -20.774 -3.566 -28.467 1.00 33.56 92 ASN A CA 1
ATOM 756 C C . ASN A 1 92 ? -19.589 -4.519 -28.234 1.00 33.56 92 ASN A C 1
ATOM 758 O O . ASN A 1 92 ? -19.344 -4.989 -27.127 1.00 33.56 92 ASN A O 1
ATOM 762 N N . VAL A 1 93 ? -18.753 -4.693 -29.262 1.00 40.66 93 VAL A N 1
ATOM 763 C CA . VAL A 1 93 ? -17.340 -5.076 -29.074 1.00 40.66 93 VAL A CA 1
ATOM 764 C C . VAL A 1 93 ? -16.527 -3.824 -28.707 1.00 40.66 93 VAL A C 1
ATOM 766 O O . VAL A 1 93 ? -15.633 -3.444 -29.441 1.00 40.66 93 VAL A O 1
ATOM 769 N N . GLU A 1 94 ? -16.866 -3.138 -27.610 1.00 37.66 94 GLU A N 1
ATOM 770 C CA . GLU A 1 94 ? -16.058 -2.018 -27.069 1.00 37.66 94 GLU A CA 1
ATOM 771 C C . GLU A 1 94 ? -16.115 -1.893 -25.530 1.00 37.66 94 GLU A C 1
ATOM 773 O O . GLU A 1 94 ? -15.668 -0.903 -24.962 1.00 37.66 94 GLU A O 1
ATOM 778 N N . THR A 1 95 ? -16.597 -2.902 -24.795 1.00 40.69 95 THR A N 1
ATOM 779 C CA . THR A 1 95 ? -16.649 -2.853 -23.315 1.00 40.69 95 THR A CA 1
ATOM 780 C C . THR A 1 95 ? -15.647 -3.789 -22.640 1.00 40.69 95 THR A C 1
ATOM 782 O O . THR A 1 95 ? -15.955 -4.404 -21.622 1.00 40.69 95 THR A O 1
ATOM 785 N N . PHE A 1 96 ? -14.439 -3.914 -23.196 1.00 44.19 96 PHE A N 1
ATOM 786 C CA . PHE A 1 96 ? -13.314 -4.590 -22.528 1.00 44.19 96 PHE A CA 1
ATOM 787 C C . PHE A 1 96 ? -12.232 -3.611 -22.036 1.00 44.19 96 PHE A C 1
ATOM 789 O O . PHE A 1 96 ? -11.154 -4.007 -21.598 1.00 44.19 96 PHE A O 1
ATOM 796 N N . VAL A 1 97 ? -12.519 -2.310 -22.076 1.00 40.84 97 VAL A N 1
ATOM 797 C CA . VAL A 1 97 ? -11.591 -1.273 -21.624 1.00 40.84 97 VAL A CA 1
ATOM 798 C C . VAL A 1 97 ? -11.681 -1.146 -20.100 1.00 40.84 97 VAL A C 1
ATOM 800 O O . VAL A 1 97 ? -12.613 -0.557 -19.563 1.00 40.84 97 VAL A O 1
ATOM 803 N N . GLY A 1 98 ? -10.702 -1.710 -19.390 1.00 49.88 98 GLY A N 1
ATOM 804 C CA . GLY A 1 98 ? -10.318 -1.207 -18.067 1.00 49.88 98 GLY A CA 1
ATOM 805 C C . GLY A 1 98 ? -11.166 -1.633 -16.865 1.00 49.88 98 GLY A C 1
ATOM 806 O O . GLY A 1 98 ? -11.369 -0.827 -15.958 1.00 49.88 98 GLY A O 1
ATOM 807 N N . LYS A 1 99 ? -11.621 -2.891 -16.775 1.00 54.75 99 LYS A N 1
ATOM 808 C CA . LYS A 1 99 ? -12.072 -3.410 -15.471 1.00 54.75 99 LYS A CA 1
ATOM 809 C C . LYS A 1 99 ? -10.860 -3.594 -14.557 1.00 54.75 99 LYS A C 1
ATOM 811 O O . LYS A 1 99 ? -10.258 -4.666 -14.520 1.00 54.75 99 LYS A O 1
ATOM 816 N N . TYR A 1 100 ? -10.535 -2.547 -13.795 1.00 55.53 100 TYR A N 1
ATOM 817 C CA . TYR A 1 100 ? -9.887 -2.695 -12.495 1.00 55.53 100 TYR A CA 1
ATOM 818 C C . TYR A 1 100 ? -10.641 -3.807 -11.766 1.00 55.53 100 TYR A C 1
ATOM 820 O O . TYR A 1 100 ? -11.808 -3.650 -11.413 1.00 55.53 100 TYR A O 1
ATOM 828 N N . THR A 1 101 ? -10.032 -4.985 -11.680 1.00 56.25 101 THR A N 1
ATOM 829 C CA . THR A 1 101 ? -10.691 -6.149 -11.097 1.00 56.25 101 THR A CA 1
ATOM 830 C C . THR A 1 101 ? -10.613 -5.979 -9.591 1.00 56.25 101 THR A C 1
ATOM 832 O O . THR A 1 101 ? -9.670 -6.435 -8.950 1.00 56.25 101 THR A O 1
ATOM 835 N N . THR A 1 102 ? -11.586 -5.271 -9.018 1.00 62.69 102 THR A N 1
ATOM 836 C CA . THR A 1 102 ? -11.880 -5.442 -7.601 1.00 62.69 102 THR A CA 1
ATOM 837 C C . THR A 1 102 ? -12.432 -6.860 -7.445 1.00 62.69 102 THR A C 1
ATOM 839 O O . THR A 1 102 ? -13.314 -7.272 -8.208 1.00 62.69 102 THR A O 1
ATOM 842 N N . PRO A 1 103 ? -11.853 -7.684 -6.558 1.00 66.94 103 PRO A N 1
ATOM 843 C CA . PRO A 1 103 ? -12.295 -9.063 -6.426 1.00 66.94 103 PRO A CA 1
ATOM 844 C C . PRO A 1 103 ? -13.769 -9.087 -6.009 1.00 66.94 103 PRO A C 1
ATOM 846 O O . PRO A 1 103 ? -14.182 -8.285 -5.176 1.00 66.94 103 PRO A O 1
ATOM 849 N N . LYS A 1 104 ? -14.560 -10.021 -6.563 1.00 67.69 104 LYS A N 1
ATOM 850 C CA . LYS A 1 104 ? -16.012 -10.148 -6.293 1.00 67.69 104 LYS A CA 1
ATOM 851 C C . LYS A 1 104 ? -16.338 -10.305 -4.795 1.00 67.69 104 LYS A C 1
ATOM 853 O O . LYS A 1 104 ? -17.464 -10.061 -4.381 1.00 67.69 104 LYS A O 1
ATOM 858 N N . GLU A 1 105 ? -15.355 -10.711 -3.995 1.00 74.50 105 GLU A N 1
ATOM 859 C CA . GLU A 1 105 ? -15.450 -10.892 -2.544 1.00 74.50 105 GLU A CA 1
ATOM 860 C C . GLU A 1 105 ? -15.216 -9.596 -1.741 1.00 74.50 105 GLU A C 1
ATOM 862 O O . GLU A 1 105 ? -15.486 -9.562 -0.540 1.00 74.50 105 GLU A O 1
ATOM 867 N N . LEU A 1 106 ? -14.718 -8.521 -2.368 1.00 78.56 106 LEU A N 1
ATOM 868 C CA . LEU A 1 106 ? -14.429 -7.262 -1.684 1.00 78.56 106 LEU A CA 1
ATOM 869 C C . LEU A 1 106 ? -15.697 -6.412 -1.554 1.00 78.56 106 LEU A C 1
ATOM 871 O O . LEU A 1 106 ? -16.212 -5.875 -2.531 1.00 78.56 106 LEU A O 1
ATOM 875 N N . ALA A 1 107 ? -16.177 -6.258 -0.321 1.00 80.25 107 ALA A N 1
ATOM 876 C CA . ALA A 1 107 ? -17.279 -5.359 -0.005 1.00 80.25 107 ALA A CA 1
ATOM 877 C C . ALA A 1 107 ? -16.761 -3.941 0.273 1.00 80.25 107 ALA A C 1
ATOM 879 O O . ALA A 1 107 ? -16.052 -3.702 1.253 1.00 80.25 107 ALA A O 1
ATOM 880 N N . GLU A 1 108 ? -17.163 -2.988 -0.561 1.00 84.31 108 GLU A N 1
ATOM 881 C CA . GLU A 1 108 ? -16.841 -1.574 -0.385 1.00 84.31 108 GLU A CA 1
ATOM 882 C C . GLU A 1 108 ? -17.944 -0.868 0.416 1.00 84.31 108 GLU A C 1
ATOM 884 O O . GLU A 1 108 ? -19.135 -0.996 0.129 1.00 84.31 108 GLU A O 1
ATOM 889 N N . LYS A 1 109 ? -17.553 -0.109 1.444 1.00 85.25 109 LYS A N 1
ATOM 890 C CA . LYS A 1 109 ? -18.455 0.717 2.261 1.00 85.25 109 LYS A CA 1
ATOM 891 C C . LYS A 1 109 ? -17.940 2.156 2.254 1.00 85.25 109 LYS A C 1
ATOM 893 O O . LYS A 1 109 ? -16.737 2.376 2.380 1.00 85.25 109 LYS A O 1
ATOM 898 N N . TYR A 1 110 ? -18.839 3.136 2.175 1.00 89.25 110 TY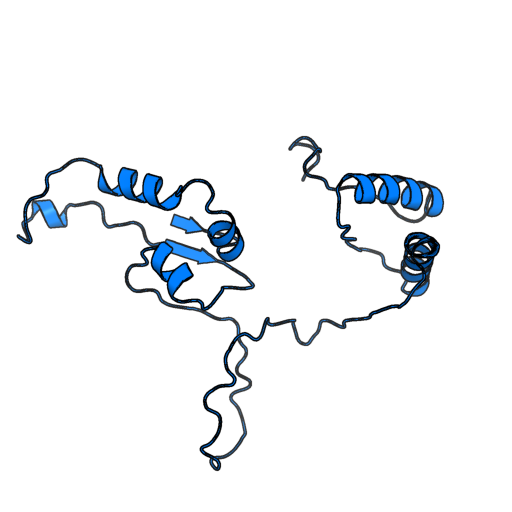R A N 1
ATOM 899 C CA . TYR A 1 110 ? -18.494 4.554 2.310 1.00 89.25 110 TYR A CA 1
ATOM 900 C C . TYR A 1 110 ? -19.332 5.215 3.406 1.00 89.25 110 TYR A C 1
ATOM 902 O O . TYR A 1 110 ? -20.481 4.843 3.640 1.00 89.25 110 TYR A O 1
ATOM 910 N N . VAL A 1 111 ? -18.754 6.210 4.084 1.00 86.75 111 VAL A N 1
ATOM 911 C CA . VAL A 1 111 ? -19.447 6.993 5.114 1.00 86.75 111 VAL A CA 1
ATOM 912 C C . VAL A 1 111 ? -19.177 8.475 4.893 1.00 86.75 111 VAL A C 1
ATOM 914 O O . VAL A 1 111 ? -18.030 8.893 4.736 1.00 86.75 111 VAL A O 1
ATOM 917 N N . LEU A 1 112 ? -20.240 9.275 4.891 1.00 90.00 112 LEU A N 1
ATOM 918 C CA . LEU A 1 112 ? -20.160 10.729 4.786 1.00 90.00 112 LEU A CA 1
ATOM 919 C C . LEU A 1 112 ? -20.060 11.341 6.186 1.00 90.00 112 LEU A C 1
ATOM 921 O O . LEU A 1 112 ? -20.831 10.995 7.077 1.00 90.00 112 LEU A O 1
ATOM 925 N N . THR A 1 113 ? -19.111 12.254 6.384 1.00 89.44 113 THR A N 1
ATOM 926 C CA . THR A 1 113 ? -18.909 12.938 7.668 1.00 89.44 113 THR A CA 1
ATOM 927 C C . THR A 1 113 ? -18.294 14.316 7.482 1.00 89.44 113 THR A C 1
ATOM 929 O O . THR A 1 113 ? -17.568 14.564 6.516 1.00 89.44 113 THR A O 1
ATOM 932 N N . SER A 1 114 ? -18.525 15.190 8.458 1.00 90.19 114 SER A N 1
ATOM 933 C CA . SER A 1 114 ? -17.807 16.455 8.606 1.00 90.19 114 SER A CA 1
ATOM 934 C C . SER A 1 114 ? -16.313 16.217 8.841 1.00 90.19 114 SER A C 1
ATOM 936 O O . SER A 1 114 ? -15.924 15.218 9.457 1.00 90.19 114 SER A O 1
ATOM 938 N N . LEU A 1 115 ? -15.477 17.147 8.364 1.00 83.44 115 LEU A N 1
ATOM 939 C CA . LEU A 1 115 ? -14.012 17.051 8.409 1.00 83.44 115 LEU A CA 1
ATOM 940 C C . LEU A 1 115 ? -13.470 16.855 9.829 1.00 83.44 115 LEU A C 1
ATOM 942 O O . LEU A 1 115 ? -12.587 16.022 10.028 1.00 83.44 115 LEU A O 1
ATOM 946 N N . ASP A 1 116 ? -14.056 17.547 10.802 1.00 84.56 116 ASP A N 1
ATOM 947 C CA . ASP A 1 116 ? -13.580 17.566 12.189 1.00 84.56 116 ASP A CA 1
ATOM 948 C C . ASP A 1 116 ? -13.822 16.240 12.923 1.00 84.56 116 ASP A C 1
ATOM 950 O O . ASP A 1 116 ? -13.091 15.880 13.844 1.00 84.56 116 ASP A O 1
ATOM 954 N N . LEU A 1 117 ? -14.828 15.473 12.490 1.00 88.19 117 LEU A N 1
ATOM 955 C CA . LEU A 1 117 ? -15.242 14.225 13.136 1.00 88.19 117 LEU A CA 1
ATOM 956 C C . LEU A 1 117 ? -14.678 12.971 12.459 1.00 88.19 117 LEU A C 1
ATOM 958 O O . LEU A 1 117 ? -14.882 11.870 12.966 1.00 88.19 117 LEU A O 1
ATOM 962 N N . LYS A 1 118 ? -13.934 13.114 11.353 1.00 89.00 118 LYS A N 1
ATOM 963 C CA . LYS A 1 118 ? -13.297 11.997 10.632 1.00 89.00 118 LYS A CA 1
ATOM 964 C C . LYS A 1 118 ? -12.540 11.014 11.544 1.00 89.00 118 LYS A C 1
ATOM 966 O O . LYS A 1 118 ? -12.828 9.820 11.455 1.00 89.00 118 LYS A O 1
ATOM 971 N N . PRO A 1 119 ? -11.617 11.452 12.427 1.00 87.19 119 PRO A N 1
ATOM 972 C CA . PRO A 1 119 ? -10.867 10.515 13.268 1.00 87.19 119 PRO A CA 1
ATOM 973 C C . PRO A 1 119 ? -11.745 9.826 14.323 1.00 87.19 119 PRO A C 1
ATOM 975 O O . PRO A 1 119 ? -11.536 8.653 14.623 1.00 87.19 119 PRO A O 1
ATOM 978 N N . LEU A 1 120 ? -12.756 10.518 14.858 1.00 88.69 120 LEU A N 1
ATOM 979 C CA . LEU A 1 120 ? -13.671 9.943 15.847 1.00 88.69 120 LEU A CA 1
ATOM 980 C C . LEU A 1 120 ? -14.606 8.906 15.212 1.00 88.69 120 LEU A C 1
ATOM 982 O O . LEU A 1 120 ? -14.859 7.849 15.788 1.00 88.69 120 LEU A O 1
ATOM 986 N N . LEU A 1 121 ? -15.094 9.193 14.005 1.00 90.69 121 LEU A N 1
ATOM 987 C CA . LEU A 1 121 ? -15.894 8.254 13.233 1.00 90.69 121 LEU A CA 1
ATOM 988 C C . LEU A 1 121 ? -15.092 6.995 12.897 1.00 90.69 121 LEU A C 1
ATOM 990 O O . LEU A 1 121 ? -15.618 5.896 13.029 1.00 90.69 121 LEU A O 1
ATOM 994 N N . LEU A 1 122 ? -13.824 7.151 12.512 1.00 89.44 122 LEU A N 1
ATOM 995 C CA . LEU A 1 122 ? -12.916 6.036 12.255 1.00 89.44 122 LEU A CA 1
ATOM 996 C C . LEU A 1 122 ? -12.743 5.147 13.497 1.00 89.44 122 LEU A C 1
ATOM 998 O O . LEU A 1 122 ? -12.866 3.930 13.392 1.00 89.44 122 LEU A O 1
ATOM 1002 N N . TYR A 1 123 ? -12.539 5.743 14.676 1.00 88.12 123 TYR A N 1
ATOM 1003 C CA . TYR A 1 123 ? -12.499 5.004 15.943 1.00 88.12 123 TYR A CA 1
ATOM 1004 C C . TYR A 1 123 ? -13.797 4.216 16.186 1.00 88.12 123 TYR A C 1
ATOM 1006 O O . TYR A 1 123 ? -13.765 3.014 16.456 1.00 88.12 123 TYR A O 1
ATOM 1014 N N . LYS A 1 124 ? -14.953 4.870 16.015 1.00 89.31 124 LYS A N 1
ATOM 1015 C CA . LYS A 1 124 ? -16.264 4.229 16.168 1.00 89.31 124 LYS A CA 1
ATOM 1016 C C . LYS A 1 124 ? -16.471 3.094 15.160 1.00 89.31 124 LYS A C 1
ATOM 1018 O O . LYS A 1 124 ? -17.019 2.062 15.532 1.00 89.31 124 LYS A O 1
ATOM 1023 N N . LEU A 1 125 ? -16.021 3.259 13.917 1.00 90.19 125 LEU A N 1
ATOM 1024 C CA . LEU A 1 125 ? -16.111 2.244 12.866 1.00 90.19 125 LEU A CA 1
ATOM 1025 C C . LEU A 1 125 ? -15.316 0.987 13.242 1.00 90.19 125 LEU A C 1
ATOM 1027 O O . LEU A 1 125 ? -15.853 -0.115 13.173 1.00 90.19 125 LEU A O 1
ATOM 1031 N N . ILE A 1 126 ? -14.071 1.161 13.698 1.00 88.44 126 ILE A N 1
ATOM 1032 C CA . ILE A 1 126 ? -13.200 0.060 14.137 1.00 88.44 126 ILE A CA 1
ATOM 1033 C C . ILE A 1 126 ? -13.847 -0.713 15.291 1.00 88.44 126 ILE A C 1
ATOM 1035 O O . ILE A 1 126 ? -13.843 -1.943 15.287 1.00 88.44 126 ILE A O 1
ATOM 1039 N N . MET A 1 127 ? -14.453 0.005 16.241 1.00 86.19 127 MET A N 1
ATOM 1040 C CA . MET A 1 127 ? -15.151 -0.586 17.385 1.00 86.19 127 MET A CA 1
ATOM 1041 C C . MET A 1 127 ? -16.434 -1.324 16.990 1.00 86.19 127 MET A C 1
ATOM 1043 O O . MET A 1 127 ? -16.679 -2.435 17.457 1.00 86.19 127 MET A O 1
ATOM 1047 N N . MET A 1 128 ? -17.253 -0.728 16.121 1.00 88.19 128 MET A N 1
ATOM 1048 C CA . MET A 1 128 ? -18.522 -1.317 15.683 1.00 88.19 128 MET A CA 1
ATOM 1049 C C . MET A 1 128 ? -18.316 -2.578 14.842 1.00 88.19 128 MET A C 1
ATOM 1051 O O . MET A 1 128 ? -18.999 -3.575 15.060 1.00 88.19 128 MET A O 1
ATOM 1055 N N . GLU A 1 129 ? -17.362 -2.548 13.912 1.00 86.75 129 GLU A N 1
ATOM 1056 C CA . GLU A 1 129 ? -17.046 -3.679 13.031 1.00 86.75 129 GLU A CA 1
ATOM 1057 C C . GLU A 1 129 ? -16.064 -4.673 13.688 1.00 86.75 129 GLU A C 1
ATOM 1059 O O . GLU A 1 129 ? -15.762 -5.711 13.107 1.00 86.75 129 GLU A O 1
ATOM 1064 N N . LYS A 1 130 ? -15.577 -4.381 14.908 1.00 85.50 130 LYS A N 1
ATOM 1065 C CA . LYS A 1 130 ? -14.618 -5.198 15.678 1.00 85.50 130 LYS A CA 1
ATOM 1066 C C . LYS A 1 130 ? -13.402 -5.623 14.846 1.00 85.50 130 LYS A C 1
ATOM 1068 O O . LYS A 1 130 ? -12.997 -6.788 14.846 1.00 85.50 130 LYS A O 1
ATOM 1073 N N . LEU A 1 131 ? -12.825 -4.671 14.114 1.00 84.25 131 LEU A N 1
ATOM 1074 C CA . LEU A 1 131 ? -11.713 -4.938 13.204 1.00 84.25 131 LEU A CA 1
ATOM 1075 C C . LEU A 1 131 ? -10.452 -5.308 13.994 1.00 84.25 131 LEU A C 1
ATOM 1077 O O . LEU A 1 131 ? -9.941 -4.511 14.775 1.00 84.25 131 LEU A O 1
ATOM 1081 N N . THR A 1 132 ? -9.927 -6.511 13.761 1.00 82.44 132 THR A N 1
ATOM 1082 C CA . THR A 1 132 ? -8.696 -7.003 14.407 1.00 82.44 132 THR A CA 1
ATOM 1083 C C . THR A 1 132 ? -7.436 -6.643 13.625 1.00 82.44 132 THR A C 1
ATOM 1085 O O . THR A 1 132 ? -6.371 -6.458 14.208 1.00 82.44 132 THR A O 1
ATOM 1088 N N . LYS A 1 133 ? -7.550 -6.545 12.297 1.00 85.62 133 LYS A N 1
ATOM 1089 C CA . LYS A 1 133 ? -6.478 -6.158 11.378 1.00 85.62 133 LYS A CA 1
ATOM 1090 C C . LYS A 1 133 ? -7.039 -5.163 10.375 1.00 85.62 133 LYS A C 1
ATOM 1092 O O . LYS A 1 133 ? -7.969 -5.483 9.640 1.00 85.62 133 LYS A O 1
ATOM 1097 N N . CYS A 1 134 ? -6.487 -3.958 10.363 1.00 86.94 134 CYS A N 1
ATOM 1098 C CA . CYS A 1 134 ? -6.919 -2.882 9.484 1.00 86.94 134 CYS A CA 1
ATOM 1099 C C . CYS A 1 134 ? -5.696 -2.082 9.032 1.00 86.94 134 CYS A C 1
ATOM 1101 O O . CYS A 1 134 ? -4.796 -1.826 9.830 1.00 86.94 134 CYS A O 1
ATOM 1103 N N . VAL A 1 135 ? -5.675 -1.690 7.758 1.00 89.12 135 VAL A N 1
ATOM 1104 C CA . VAL A 1 135 ? -4.692 -0.756 7.202 1.00 89.12 135 VAL A CA 1
ATOM 1105 C C . VAL A 1 135 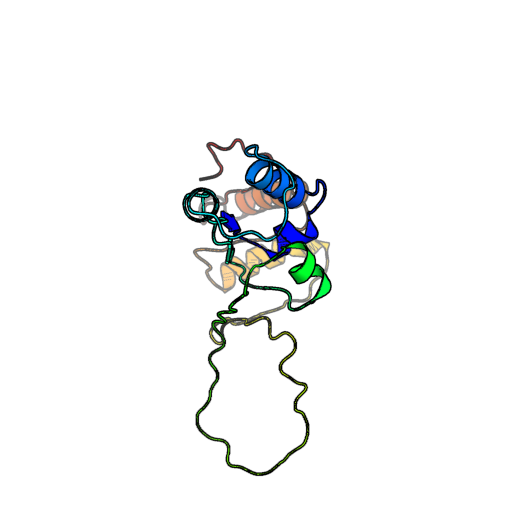? -5.428 0.532 6.870 1.00 89.12 135 VAL A C 1
ATOM 1107 O O . VAL A 1 135 ? -6.454 0.508 6.193 1.00 89.12 135 VAL A O 1
ATOM 1110 N N . ILE A 1 136 ? -4.914 1.652 7.371 1.00 89.00 136 ILE A N 1
ATOM 1111 C CA . ILE A 1 136 ? -5.548 2.962 7.233 1.00 89.00 136 ILE A CA 1
ATOM 1112 C C . ILE A 1 136 ? -4.641 3.830 6.374 1.00 89.00 136 ILE A C 1
ATOM 1114 O O . ILE A 1 136 ? -3.508 4.121 6.751 1.00 89.00 136 ILE A O 1
ATOM 1118 N N . PHE A 1 137 ? -5.153 4.257 5.223 1.00 89.06 137 PHE A N 1
ATOM 1119 C CA . PHE A 1 137 ? -4.434 5.142 4.318 1.00 89.06 137 PHE A CA 1
ATOM 1120 C C . PHE A 1 137 ? -4.809 6.598 4.585 1.00 89.06 137 PHE A C 1
ATOM 1122 O O . PHE A 1 137 ? -5.982 6.950 4.715 1.00 89.06 137 PHE A O 1
ATOM 1129 N N . THR A 1 138 ? -3.801 7.463 4.638 1.00 90.19 138 THR A N 1
ATOM 1130 C CA . THR A 1 138 ? -3.970 8.914 4.756 1.00 90.19 138 THR A CA 1
ATOM 1131 C C . THR A 1 138 ? -3.206 9.619 3.647 1.00 90.19 138 THR A C 1
ATOM 1133 O O . THR A 1 138 ? -2.200 9.110 3.165 1.00 90.19 138 THR A O 1
ATOM 1136 N N . HIS A 1 139 ? -3.643 10.824 3.287 1.00 88.06 139 HIS A N 1
ATOM 1137 C CA . HIS A 1 139 ? -3.048 11.587 2.188 1.00 88.06 139 HIS A CA 1
ATOM 1138 C C . HIS A 1 139 ? -1.579 11.994 2.422 1.00 88.06 139 HIS A C 1
ATOM 1140 O O . HIS A 1 139 ? -0.810 12.080 1.470 1.00 88.06 139 HIS A O 1
ATOM 1146 N N . SER A 1 140 ? -1.169 12.264 3.667 1.00 87.62 140 SER A N 1
ATOM 1147 C CA . SER A 1 140 ? 0.199 12.697 3.980 1.00 87.62 140 SER A CA 1
ATOM 1148 C C . SER A 1 140 ? 0.795 11.948 5.168 1.00 87.62 140 SER A C 1
ATOM 1150 O O . SER A 1 140 ? 0.077 11.441 6.031 1.00 87.62 140 SER A O 1
ATOM 1152 N N . VAL A 1 141 ? 2.128 11.940 5.233 1.00 87.44 141 VAL A N 1
ATOM 1153 C CA . VAL A 1 141 ? 2.894 11.362 6.349 1.00 87.44 141 VAL A CA 1
ATOM 1154 C C . VAL A 1 141 ? 2.578 12.067 7.672 1.00 87.44 141 VAL A C 1
ATOM 1156 O O . VAL A 1 141 ? 2.437 11.428 8.704 1.00 87.44 141 VAL A O 1
ATOM 1159 N N . GLU A 1 142 ? 2.423 13.391 7.660 1.00 87.75 142 GLU A N 1
ATOM 1160 C CA . GLU A 1 142 ? 2.092 14.153 8.871 1.00 87.75 142 GLU A CA 1
ATOM 1161 C C . GLU A 1 142 ? 0.684 13.842 9.380 1.00 87.75 142 GLU A C 1
ATOM 1163 O O . GLU A 1 142 ? 0.468 13.769 10.591 1.00 87.75 142 GLU A O 1
ATOM 1168 N N . SER A 1 143 ? -0.276 13.630 8.474 1.00 87.50 143 SER A N 1
ATOM 1169 C CA . SER A 1 143 ? -1.614 13.174 8.844 1.00 87.50 143 SER A CA 1
ATOM 1170 C C . SER A 1 143 ? -1.588 11.755 9.409 1.00 87.50 143 SER A C 1
ATOM 1172 O O . SER A 1 143 ? -2.249 11.526 10.418 1.00 87.50 143 SER A O 1
ATOM 1174 N N . ALA A 1 144 ? -0.798 10.845 8.824 1.00 89.44 144 ALA A N 1
ATOM 1175 C CA . ALA A 1 144 ? -0.604 9.491 9.345 1.00 89.44 144 ALA A CA 1
ATOM 1176 C C . ALA A 1 144 ? -0.067 9.522 10.781 1.00 89.44 144 ALA A C 1
ATOM 1178 O O . ALA A 1 144 ? -0.642 8.895 11.665 1.00 89.44 144 ALA A O 1
ATOM 1179 N N . HIS A 1 145 ? 0.968 10.327 11.030 1.00 88.75 145 HIS A N 1
ATOM 1180 C CA . HIS A 1 145 ? 1.594 10.455 12.344 1.00 88.75 145 HIS A CA 1
ATOM 1181 C C . HIS A 1 145 ? 0.677 11.093 13.395 1.00 88.75 145 HIS A C 1
ATOM 1183 O O . HIS A 1 145 ? 0.583 10.641 14.534 1.00 88.75 145 HIS A O 1
ATOM 1189 N N . ARG A 1 146 ? -0.057 12.154 13.037 1.00 89.44 146 ARG A N 1
ATOM 1190 C CA . ARG A 1 146 ? -1.055 12.735 13.954 1.00 89.44 146 ARG A CA 1
ATOM 1191 C C . ARG A 1 146 ? -2.162 11.733 14.275 1.00 89.44 146 ARG A C 1
ATOM 1193 O O . ARG A 1 146 ? -2.604 11.658 15.420 1.00 89.44 146 ARG A O 1
ATOM 1200 N N . LEU A 1 147 ? -2.596 10.969 13.274 1.00 89.75 147 LEU A N 1
ATOM 1201 C CA . LEU A 1 147 ? -3.630 9.957 13.435 1.00 89.75 147 LEU A CA 1
ATOM 1202 C C . LEU A 1 147 ? -3.138 8.772 14.272 1.00 89.75 147 LEU A C 1
ATOM 1204 O O . LEU A 1 147 ? -3.888 8.307 15.122 1.00 89.75 147 LEU A O 1
ATOM 1208 N N . SER A 1 148 ? -1.896 8.319 14.092 1.00 88.81 148 SER A N 1
ATOM 1209 C CA . SER A 1 148 ? -1.326 7.210 14.861 1.00 88.81 148 SER A CA 1
ATOM 1210 C C . SER A 1 148 ? -1.274 7.547 16.352 1.00 88.81 148 SER A C 1
ATOM 1212 O O . SER A 1 148 ? -1.741 6.753 17.166 1.00 88.81 148 SER A O 1
ATOM 1214 N N . ILE A 1 149 ? -0.832 8.756 16.720 1.00 88.38 149 ILE A N 1
ATOM 1215 C CA . ILE A 1 149 ? -0.832 9.235 18.113 1.00 88.38 149 ILE A CA 1
ATOM 1216 C C . ILE A 1 149 ? -2.255 9.316 18.673 1.00 88.38 149 ILE A C 1
ATOM 1218 O O . ILE A 1 149 ? -2.510 8.864 19.791 1.00 88.38 149 ILE A O 1
ATOM 1222 N N . LEU A 1 150 ? -3.190 9.883 17.905 1.00 89.56 150 LEU A N 1
ATOM 1223 C CA . LEU A 1 150 ? -4.585 10.028 18.321 1.00 89.56 150 LEU A CA 1
ATOM 1224 C C . LEU A 1 150 ? -5.214 8.652 18.567 1.00 89.56 150 LEU A C 1
ATOM 1226 O O . LEU A 1 150 ? -5.767 8.419 19.640 1.00 89.56 150 LEU A O 1
ATOM 1230 N N . LEU A 1 151 ? -5.077 7.723 17.619 1.00 87.94 151 LEU A N 1
ATOM 1231 C CA . LEU A 1 151 ? -5.596 6.363 17.752 1.00 87.94 151 LEU A CA 1
ATOM 1232 C C . LEU A 1 151 ? -4.903 5.617 18.895 1.00 87.94 151 LEU A C 1
ATOM 1234 O O . LEU A 1 151 ? -5.583 4.957 19.669 1.00 87.94 151 LEU A O 1
ATOM 1238 N N . SER A 1 152 ? -3.594 5.787 19.086 1.00 87.69 152 SER A N 1
ATOM 1239 C CA . SER A 1 152 ? -2.872 5.199 20.225 1.00 87.69 152 SER A CA 1
ATOM 1240 C C . SER A 1 152 ? -3.420 5.702 21.565 1.00 87.69 152 SER A C 1
ATOM 1242 O O . SER A 1 152 ? -3.590 4.929 22.504 1.00 87.69 152 SER A O 1
ATOM 1244 N N . SER A 1 153 ? -3.764 6.990 21.649 1.00 86.88 153 SER A N 1
ATOM 1245 C CA . SER A 1 153 ? -4.368 7.596 22.842 1.00 86.88 153 SER A CA 1
ATOM 1246 C C . SER A 1 153 ? -5.830 7.184 23.064 1.00 86.88 153 SER A C 1
ATOM 1248 O O . SER A 1 153 ? -6.275 7.112 24.209 1.00 86.88 153 SER A O 1
ATOM 1250 N N . LEU A 1 154 ? -6.584 6.897 21.999 1.00 85.69 154 LEU A N 1
ATOM 1251 C CA . LEU A 1 154 ? -7.965 6.414 22.106 1.00 85.69 154 LEU A CA 1
ATOM 1252 C C . LEU A 1 154 ? -8.039 4.921 22.434 1.00 85.69 154 LEU A C 1
ATOM 1254 O O . LEU A 1 154 ? -8.853 4.527 23.263 1.00 85.69 154 LEU A O 1
ATOM 1258 N N . PHE A 1 155 ? -7.199 4.098 21.801 1.00 83.19 155 PHE A N 1
ATOM 1259 C CA . PHE A 1 155 ? -7.238 2.646 21.957 1.00 83.19 155 PHE A CA 1
ATOM 1260 C C . PHE A 1 155 ? -6.431 2.140 23.149 1.00 83.19 155 PHE A C 1
ATOM 1262 O O . PHE A 1 155 ? -6.790 1.083 23.649 1.00 83.19 155 PHE A O 1
ATOM 1269 N N . LYS A 1 156 ? -5.395 2.865 23.608 1.00 73.62 156 LYS A N 1
ATOM 1270 C CA . LYS A 1 156 ? -4.488 2.591 24.753 1.00 73.62 156 LYS A CA 1
ATOM 1271 C C . LYS A 1 156 ? -4.056 1.129 24.958 1.00 73.62 156 LYS A C 1
ATOM 1273 O O . LYS A 1 156 ? -2.880 0.834 24.792 1.00 73.62 156 LYS A O 1
ATOM 1278 N N . ASN A 1 157 ? -4.978 0.238 25.324 1.00 68.56 157 ASN A N 1
ATOM 1279 C CA . ASN A 1 157 ? -4.739 -1.174 25.627 1.00 68.56 157 ASN A CA 1
ATOM 1280 C C . ASN A 1 157 ? -5.482 -2.171 24.715 1.00 68.56 157 ASN A C 1
ATOM 1282 O O . ASN A 1 157 ? -5.230 -3.367 24.820 1.00 68.56 157 ASN A O 1
ATOM 1286 N N . GLU A 1 158 ? -6.403 -1.729 23.858 1.00 74.00 158 GLU A N 1
ATOM 1287 C CA . GLU A 1 158 ? -7.264 -2.638 23.085 1.00 74.00 158 GLU A CA 1
ATOM 1288 C C . GLU A 1 158 ? -6.638 -3.068 21.754 1.00 74.00 158 GLU A C 1
ATOM 1290 O O . GLU A 1 158 ? -6.830 -4.202 21.321 1.00 74.00 158 GLU A O 1
ATOM 1295 N N . LEU A 1 159 ? -5.870 -2.185 21.107 1.00 78.19 159 LEU A N 1
ATOM 1296 C CA . LEU A 1 159 ? -5.274 -2.433 19.793 1.00 78.19 159 LEU A CA 1
ATOM 1297 C C . LEU A 1 159 ? -3.865 -1.841 19.703 1.00 78.19 159 LEU A C 1
ATOM 1299 O O . LEU A 1 159 ? -3.623 -0.707 20.119 1.00 78.19 159 LEU A O 1
ATOM 1303 N N . LYS A 1 160 ? -2.942 -2.605 19.109 1.00 82.19 160 LYS A N 1
ATOM 1304 C CA . LYS A 1 160 ? -1.594 -2.133 18.776 1.00 82.19 160 LYS A CA 1
ATOM 1305 C C . LYS A 1 160 ? -1.682 -1.251 17.530 1.00 82.19 160 LYS A C 1
ATOM 1307 O O . LYS A 1 160 ? -2.042 -1.738 16.461 1.00 82.19 160 LYS A O 1
ATOM 1312 N N . VAL A 1 161 ? -1.363 0.031 17.673 1.00 83.50 161 VAL A N 1
ATOM 1313 C CA . VAL A 1 161 ? -1.322 0.988 16.561 1.00 83.50 161 VAL A CA 1
ATOM 1314 C C . VAL A 1 161 ? 0.136 1.243 16.204 1.00 83.50 161 VAL A C 1
ATOM 1316 O O . VAL A 1 161 ? 0.918 1.671 17.049 1.00 83.50 161 VAL A O 1
ATOM 1319 N N . GLU A 1 162 ? 0.498 0.981 14.953 1.00 83.81 162 GLU A N 1
ATOM 1320 C CA . GLU A 1 162 ? 1.827 1.261 14.411 1.00 83.81 162 GLU A CA 1
ATOM 1321 C C . GLU A 1 162 ? 1.692 2.102 13.142 1.00 83.81 162 GLU A C 1
ATOM 1323 O O . GLU A 1 162 ? 0.748 1.943 12.367 1.00 83.81 162 GLU A O 1
ATOM 1328 N N . GLU A 1 163 ? 2.626 3.030 12.944 1.00 84.88 163 GLU A N 1
ATOM 1329 C CA . GLU A 1 163 ? 2.711 3.836 11.730 1.00 84.88 163 GLU A CA 1
ATOM 1330 C C . GLU A 1 163 ? 3.763 3.243 10.795 1.00 84.88 163 GLU A C 1
ATOM 1332 O O . GLU A 1 163 ? 4.883 2.954 11.215 1.00 84.88 163 GLU A O 1
ATOM 1337 N N . ILE A 1 164 ? 3.425 3.134 9.510 1.00 80.38 164 ILE A N 1
ATOM 1338 C CA . ILE A 1 164 ? 4.369 2.791 8.448 1.00 80.38 164 ILE A CA 1
ATOM 1339 C C . ILE A 1 164 ? 4.472 3.996 7.513 1.00 80.38 164 ILE A C 1
ATOM 1341 O O . ILE A 1 164 ? 3.498 4.417 6.894 1.00 80.38 164 ILE A O 1
ATOM 1345 N N . SER A 1 165 ? 5.669 4.568 7.421 1.00 78.00 165 SER A N 1
ATOM 1346 C CA . SER A 1 165 ? 5.956 5.807 6.696 1.00 78.00 165 SER A CA 1
ATOM 1347 C C . SER A 1 165 ? 7.334 5.743 6.043 1.00 78.00 165 SER A C 1
ATOM 1349 O O . SER A 1 165 ? 8.244 5.065 6.522 1.00 78.00 165 SER A O 1
ATOM 1351 N N . SER A 1 166 ? 7.517 6.492 4.954 1.00 70.88 166 SER A N 1
ATOM 1352 C CA . SER A 1 166 ? 8.797 6.613 4.245 1.00 70.88 166 SER A CA 1
ATOM 1353 C C . SER A 1 166 ? 9.925 7.205 5.100 1.00 70.88 166 SER A C 1
ATOM 1355 O O . SER A 1 166 ? 11.092 7.000 4.772 1.00 70.88 166 SER A O 1
ATOM 1357 N N . LYS A 1 167 ? 9.599 7.901 6.201 1.00 61.88 167 LYS A N 1
ATOM 1358 C CA . LYS A 1 167 ? 10.575 8.449 7.162 1.00 61.88 167 LYS A CA 1
ATOM 1359 C C . LYS A 1 167 ? 11.119 7.408 8.152 1.00 61.88 167 LYS A C 1
ATOM 1361 O O . LYS A 1 167 ? 12.097 7.696 8.839 1.00 61.88 167 LYS A O 1
ATOM 1366 N N . LEU A 1 168 ? 10.521 6.218 8.246 1.00 61.38 168 LEU A N 1
ATOM 1367 C CA . LEU A 1 168 ? 11.048 5.148 9.093 1.00 61.38 168 LEU A CA 1
ATOM 1368 C C . LEU A 1 168 ? 12.301 4.538 8.457 1.00 61.38 168 LEU A C 1
ATOM 1370 O O . LEU A 1 168 ? 12.331 4.216 7.267 1.00 61.38 168 LEU A O 1
ATOM 1374 N N . GLN A 1 169 ? 13.351 4.373 9.265 1.00 54.47 169 GLN A N 1
ATOM 1375 C CA . GLN A 1 169 ? 14.571 3.686 8.844 1.00 54.47 169 GLN A CA 1
ATOM 1376 C C . GLN A 1 169 ? 14.232 2.263 8.383 1.00 54.47 169 GLN A C 1
ATOM 1378 O O . GLN A 1 169 ? 13.373 1.611 8.973 1.00 54.47 169 GLN A O 1
ATOM 1383 N N . GLY A 1 170 ? 14.934 1.764 7.358 1.00 57.53 170 GLY A N 1
ATOM 1384 C CA . GLY A 1 170 ? 14.661 0.468 6.715 1.00 57.53 170 GLY A CA 1
ATOM 1385 C C . GLY A 1 170 ? 14.517 -0.729 7.663 1.00 57.53 170 GLY A C 1
ATOM 1386 O O . GLY A 1 170 ? 13.823 -1.677 7.326 1.00 57.53 170 GLY A O 1
ATOM 1387 N N . LYS A 1 171 ? 15.106 -0.661 8.863 1.00 57.03 171 LYS A N 1
ATOM 1388 C CA . LYS A 1 171 ? 15.018 -1.702 9.900 1.00 57.03 171 LYS A CA 1
ATOM 1389 C C . LYS A 1 171 ? 13.670 -1.773 10.629 1.00 57.03 171 LYS A C 1
ATOM 1391 O O . LYS A 1 171 ? 13.363 -2.814 11.183 1.00 57.03 171 LYS A O 1
ATOM 1396 N N . ASN A 1 172 ? 12.880 -0.699 10.613 1.00 56.47 172 ASN A N 1
ATOM 1397 C CA . ASN A 1 172 ? 11.552 -0.641 11.240 1.00 56.47 172 ASN A CA 1
ATOM 1398 C C . ASN A 1 172 ? 10.420 -0.735 10.198 1.00 56.47 172 ASN A C 1
ATOM 1400 O O . AS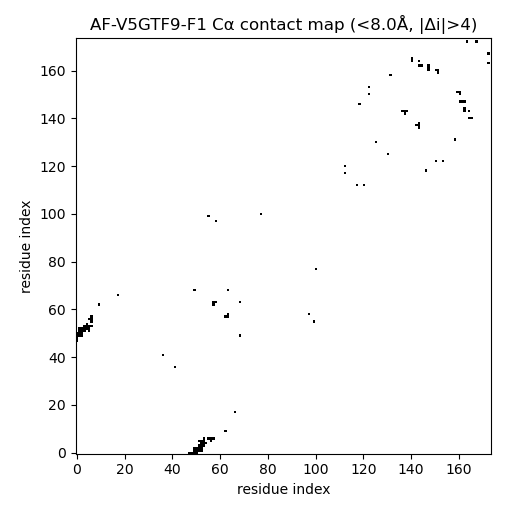N A 1 172 ? 9.278 -0.411 10.504 1.00 56.47 172 ASN A O 1
ATOM 1404 N N . ARG A 1 173 ? 10.747 -1.083 8.944 1.00 54.47 173 ARG A N 1
ATOM 1405 C CA . ARG A 1 173 ? 9.795 -1.178 7.821 1.00 54.47 173 ARG A CA 1
ATOM 1406 C C . ARG A 1 173 ? 9.352 -2.615 7.516 1.00 54.47 173 ARG A C 1
ATOM 1408 O O . ARG A 1 173 ? 8.551 -2.788 6.602 1.00 54.47 173 ARG A O 1
ATOM 1415 N N . THR A 1 174 ? 9.887 -3.605 8.231 1.00 39.38 174 THR A N 1
ATOM 1416 C CA . THR A 1 174 ? 9.627 -5.045 8.050 1.00 39.38 174 THR A CA 1
ATOM 1417 C C . THR A 1 174 ? 8.936 -5.637 9.258 1.00 39.38 174 THR A C 1
ATOM 1419 O O . THR A 1 174 ? 9.446 -5.367 10.370 1.00 39.38 174 THR A O 1
#

Organism: Anoplophora glabripennis (NCBI:txid217634)

pLDDT: mean 70.82, std 16.23, range [32.66, 90.69]

Sequence (174 aa):
LIIDEADRVLENVQNDWLYHLEKHIDEEPDLQMGKILNLFTLQKKRPPQKLLFSATLTQDPEKLQKLSLFQPKLFTSIIEDSKEATELEKTNVETFVGKYTTPKELAEKYVLTSLDLKPLLLYKLIMMEKLTKCVIFTHSVESAHRLSILLSSLFKNELKVEEISSKLQGKNRT